Protein AF-R6WLF4-F1 (afdb_monomer)

Secondary structure (DSSP, 8-state):
-EEEEEETTTTEEEEE-SS-EEE--TTEEEEEEETTEEEEEEEEEEEETTEEEEEESSTT--HHHHHHTT-EE-

Organism: NCBI:txid1263101

Nearest PDB structures (foldseek):
  4iw3-assembly1_B  TM=3.845E-01  e=1.702E+00  Pseudomonas putida KT2440
  6htw-assembly1_H  TM=3.479E-01  e=2.377E+00  synthetic construct
  7p48-assembly1_N  TM=2.986E-01  e=3.713E+00  Staphylococcus aureus
  4j0q-assembly3_C  TM=4.304E-01  e=6.484E+00  Pseudomonas putida KT2440

Structure (mmCIF, N/CA/C/O backbone):
data_AF-R6WLF4-F1
#
_entry.id   AF-R6WLF4-F1
#
loop_
_atom_site.group_PDB
_atom_site.id
_atom_site.type_symbol
_atom_site.label_atom_id
_atom_site.label_alt_id
_atom_site.label_comp_id
_atom_site.label_asym_id
_atom_site.label_entity_id
_atom_site.label_seq_id
_atom_site.pdbx_PDB_ins_code
_atom_site.Cartn_x
_atom_site.Cartn_y
_atom_site.Cartn_z
_atom_site.occupancy
_atom_site.B_iso_or_equiv
_atom_site.auth_seq_id
_atom_site.auth_comp_id
_atom_site.auth_asym_id
_atom_site.auth_atom_id
_atom_site.pdbx_PDB_model_num
ATOM 1 N N . MET A 1 1 ? -7.983 10.484 9.968 1.00 86.38 1 MET A N 1
ATOM 2 C CA . MET A 1 1 ? -7.492 9.092 9.768 1.00 86.38 1 MET A CA 1
ATOM 3 C C . MET A 1 1 ? -6.554 9.066 8.577 1.00 86.38 1 MET A C 1
ATOM 5 O O . MET A 1 1 ? -6.805 9.828 7.650 1.00 86.38 1 MET A O 1
ATOM 9 N N . LYS A 1 2 ? -5.505 8.232 8.591 1.00 96.56 2 LYS A N 1
ATOM 10 C CA . LYS A 1 2 ? -4.593 8.141 7.446 1.00 96.56 2 LYS A CA 1
ATOM 11 C C . LYS A 1 2 ? -5.127 7.161 6.398 1.00 96.56 2 LYS A C 1
ATOM 13 O O . LYS A 1 2 ? -5.831 6.206 6.732 1.00 96.56 2 LYS A O 1
ATOM 18 N N . GLN A 1 3 ? -4.818 7.426 5.136 1.00 97.31 3 GLN A N 1
ATOM 19 C CA . GLN A 1 3 ? -5.222 6.629 3.981 1.00 97.31 3 GLN A CA 1
ATOM 20 C C . GLN A 1 3 ? -4.004 6.270 3.145 1.00 97.31 3 GLN A C 1
ATOM 22 O O . GLN A 1 3 ? -3.088 7.077 2.989 1.00 97.31 3 GLN A O 1
ATOM 27 N N . LEU A 1 4 ? -4.024 5.067 2.583 1.00 97.94 4 LEU A N 1
ATOM 28 C CA . LEU A 1 4 ? -3.055 4.654 1.587 1.00 97.94 4 LEU A CA 1
ATOM 29 C C . LEU A 1 4 ? -3.490 5.180 0.215 1.00 97.94 4 LEU A C 1
ATOM 31 O O . LEU A 1 4 ? -4.648 5.031 -0.171 1.00 97.94 4 LEU A O 1
ATOM 3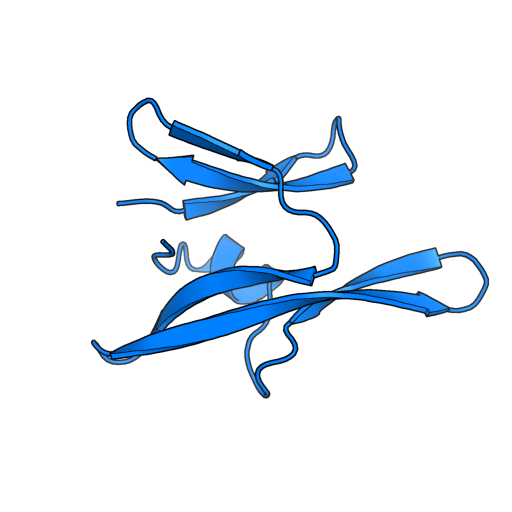5 N N . VAL A 1 5 ? -2.566 5.774 -0.531 1.00 97.25 5 VAL A N 1
ATOM 36 C CA . VAL A 1 5 ? -2.798 6.246 -1.900 1.00 97.25 5 VAL A CA 1
ATOM 37 C C . VAL A 1 5 ? -1.622 5.884 -2.795 1.00 97.25 5 VAL A C 1
ATOM 39 O O . VAL A 1 5 ? -0.491 5.787 -2.329 1.00 97.25 5 VAL A O 1
ATOM 42 N N . TYR A 1 6 ? -1.879 5.719 -4.091 1.00 96.94 6 TYR A N 1
ATOM 43 C CA . TYR A 1 6 ? -0.823 5.523 -5.081 1.00 96.94 6 TYR A CA 1
ATOM 44 C C . TYR A 1 6 ? -0.426 6.853 -5.727 1.00 96.94 6 TYR A C 1
ATOM 46 O O . TYR A 1 6 ? -1.242 7.506 -6.385 1.00 96.94 6 TYR A O 1
ATOM 54 N N . ASN A 1 7 ? 0.828 7.259 -5.556 1.00 96.19 7 ASN A N 1
ATOM 55 C CA . ASN A 1 7 ? 1.392 8.446 -6.178 1.00 96.19 7 ASN A CA 1
ATOM 56 C C . ASN A 1 7 ? 2.051 8.083 -7.514 1.00 96.19 7 ASN A C 1
ATOM 58 O O . ASN A 1 7 ? 3.166 7.575 -7.559 1.00 96.19 7 ASN A O 1
ATOM 62 N N . ARG A 1 8 ? 1.384 8.426 -8.620 1.00 95.12 8 ARG A N 1
ATOM 63 C CA . ARG A 1 8 ? 1.885 8.172 -9.984 1.00 95.12 8 ARG A CA 1
ATOM 64 C C . ARG A 1 8 ? 3.139 8.967 -10.360 1.00 95.12 8 ARG A C 1
ATOM 66 O O . ARG A 1 8 ? 3.766 8.639 -11.355 1.00 95.12 8 ARG A O 1
ATOM 73 N N . ARG A 1 9 ? 3.485 10.033 -9.626 1.00 95.62 9 ARG A N 1
ATOM 74 C CA . ARG A 1 9 ? 4.690 10.832 -9.917 1.00 95.62 9 ARG A CA 1
ATOM 75 C C . ARG A 1 9 ? 5.958 10.143 -9.433 1.00 95.62 9 ARG A C 1
ATOM 77 O O . ARG A 1 9 ? 6.976 10.231 -10.104 1.00 95.62 9 ARG A O 1
ATOM 84 N N . THR A 1 10 ? 5.886 9.498 -8.271 1.00 93.88 10 THR A N 1
ATOM 85 C CA . THR A 1 10 ? 7.013 8.766 -7.677 1.00 93.88 10 THR A CA 1
ATOM 86 C C . THR A 1 10 ? 6.903 7.256 -7.868 1.00 93.88 10 THR A C 1
ATOM 88 O O . THR A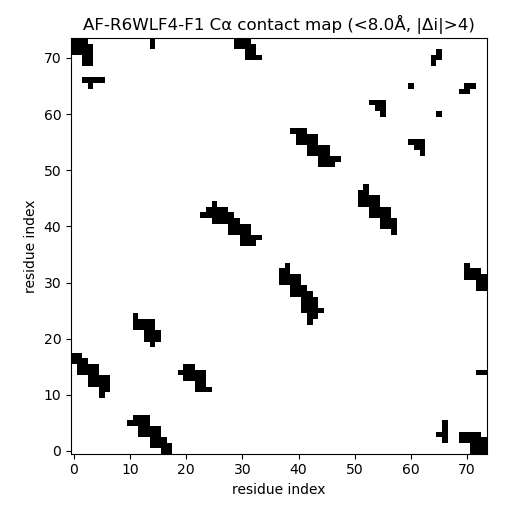 1 10 ? 7.832 6.540 -7.511 1.00 93.88 10 THR A O 1
ATOM 91 N N . ASP A 1 11 ? 5.797 6.801 -8.468 1.00 94.75 11 ASP A N 1
ATOM 92 C CA . ASP A 1 11 ? 5.444 5.398 -8.693 1.00 94.75 11 ASP A CA 1
ATOM 93 C C . ASP A 1 11 ? 5.423 4.587 -7.389 1.00 94.75 11 ASP A C 1
ATOM 95 O O . ASP A 1 11 ? 5.953 3.485 -7.298 1.00 94.75 11 ASP A O 1
ATOM 99 N N . ARG A 1 12 ? 4.869 5.185 -6.326 1.00 96.69 12 ARG A N 1
ATOM 100 C CA . ARG A 1 12 ? 4.942 4.657 -4.955 1.00 96.69 12 ARG A CA 1
ATOM 101 C C . ARG A 1 12 ? 3.634 4.791 -4.203 1.00 96.69 12 ARG A C 1
ATOM 103 O O . ARG A 1 12 ? 2.842 5.704 -4.435 1.00 96.69 12 ARG A O 1
ATOM 110 N N . TYR A 1 13 ? 3.442 3.901 -3.236 1.00 98.00 13 TYR A N 1
ATOM 111 C CA . TYR A 1 13 ? 2.388 4.045 -2.242 1.00 98.00 13 TYR A CA 1
ATOM 112 C C . TYR A 1 13 ? 2.789 5.049 -1.164 1.00 98.00 13 TYR A C 1
ATOM 114 O O . TYR A 1 13 ? 3.940 5.111 -0.738 1.00 98.00 13 TYR A O 1
ATOM 122 N N . VAL A 1 14 ? 1.815 5.832 -0.718 1.00 97.88 14 VAL A N 1
ATOM 123 C CA . VAL A 1 14 ? 1.987 6.906 0.255 1.00 97.88 14 VAL A CA 1
ATOM 124 C C . VAL A 1 14 ? 0.875 6.810 1.289 1.00 97.88 14 VAL A C 1
ATOM 126 O O . VAL A 1 14 ? -0.290 6.633 0.936 1.00 97.88 14 VAL A O 1
ATOM 129 N N . ILE A 1 15 ? 1.222 6.952 2.563 1.00 97.88 15 ILE A N 1
ATOM 130 C CA . ILE A 1 15 ? 0.252 7.130 3.641 1.00 97.88 15 ILE A CA 1
ATOM 131 C C . ILE A 1 15 ? 0.032 8.631 3.834 1.00 97.88 15 ILE A C 1
ATOM 133 O O . ILE A 1 15 ? 0.966 9.348 4.186 1.00 97.88 15 ILE A O 1
ATOM 137 N N . LYS A 1 16 ? -1.199 9.105 3.615 1.00 96.56 16 LYS A N 1
ATOM 138 C CA . LYS A 1 16 ? -1.598 10.508 3.805 1.00 96.56 16 LYS A CA 1
ATOM 139 C C . LYS A 1 16 ? -2.553 10.652 4.981 1.00 96.56 16 LYS A C 1
ATOM 141 O O . LYS A 1 16 ? -3.546 9.933 5.058 1.00 96.56 16 LYS A O 1
ATOM 146 N N . GLY A 1 17 ? -2.274 11.592 5.873 1.00 92.25 17 GLY A N 1
ATOM 147 C CA . GLY A 1 17 ? -3.140 12.023 6.967 1.00 92.25 17 GLY A CA 1
ATOM 148 C C . GLY A 1 17 ? -3.332 13.538 6.971 1.00 92.25 17 GLY A C 1
ATOM 149 O O . GLY A 1 17 ? -2.931 14.235 6.042 1.00 92.25 17 GLY A O 1
ATOM 150 N N . GLU A 1 18 ? -3.942 14.063 8.032 1.00 86.81 18 GLU A N 1
ATOM 151 C CA . GLU A 1 18 ? -4.043 15.512 8.238 1.00 86.81 18 GLU A CA 1
ATOM 152 C C . GLU A 1 18 ? -2.650 16.089 8.521 1.00 86.81 18 GLU A C 1
ATOM 154 O O . GLU A 1 18 ? -2.111 15.920 9.611 1.00 86.81 18 GLU A O 1
ATOM 159 N N . GLY A 1 19 ? -2.052 16.726 7.510 1.00 83.50 19 GLY A N 1
ATOM 160 C CA . GLY A 1 19 ? -0.736 17.368 7.607 1.00 83.50 19 GLY A CA 1
ATOM 161 C C . GLY A 1 19 ? 0.468 16.418 7.605 1.00 83.50 19 GLY A C 1
ATOM 162 O O . GLY A 1 19 ? 1.591 16.891 7.739 1.00 83.50 19 GLY A O 1
ATOM 163 N N . ASP A 1 20 ? 0.252 15.111 7.434 1.00 85.06 20 ASP A N 1
ATOM 164 C CA . ASP A 1 20 ? 1.307 14.093 7.416 1.00 85.06 20 ASP A CA 1
ATOM 165 C C . ASP A 1 20 ? 1.283 13.309 6.099 1.00 85.06 20 ASP A C 1
ATOM 167 O O 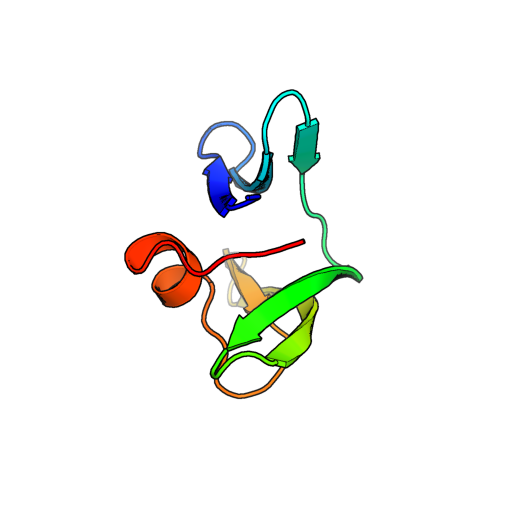. ASP A 1 20 ? 0.226 12.858 5.648 1.00 85.06 20 ASP A O 1
ATOM 171 N N . GLU A 1 21 ? 2.452 13.139 5.488 1.00 93.38 21 GLU A N 1
ATOM 172 C CA . GLU A 1 21 ? 2.639 12.375 4.258 1.00 93.38 21 GLU A CA 1
ATOM 173 C C . GLU A 1 21 ? 3.908 11.531 4.377 1.00 93.38 21 GLU A C 1
ATOM 175 O O . GLU A 1 21 ? 5.014 12.056 4.498 1.00 93.38 21 GLU A O 1
ATOM 180 N N . ARG A 1 22 ? 3.745 10.207 4.323 1.00 95.94 22 ARG A N 1
ATOM 181 C CA . ARG A 1 22 ? 4.845 9.243 4.388 1.00 95.94 22 ARG A CA 1
ATOM 182 C C . ARG A 1 22 ? 4.859 8.397 3.125 1.00 95.94 22 ARG A C 1
ATOM 184 O O . ARG A 1 22 ? 3.985 7.551 2.934 1.00 95.94 22 ARG A O 1
ATOM 191 N N . GLU A 1 23 ? 5.858 8.609 2.276 1.00 97.69 23 GLU A N 1
ATOM 192 C CA . GLU A 1 23 ? 6.140 7.710 1.156 1.00 97.69 23 GLU A CA 1
ATOM 193 C C . GLU A 1 23 ? 6.634 6.353 1.676 1.00 97.69 23 GLU A C 1
ATOM 195 O O . GLU A 1 23 ? 7.377 6.278 2.658 1.00 97.69 23 GLU A O 1
ATOM 200 N N . LEU A 1 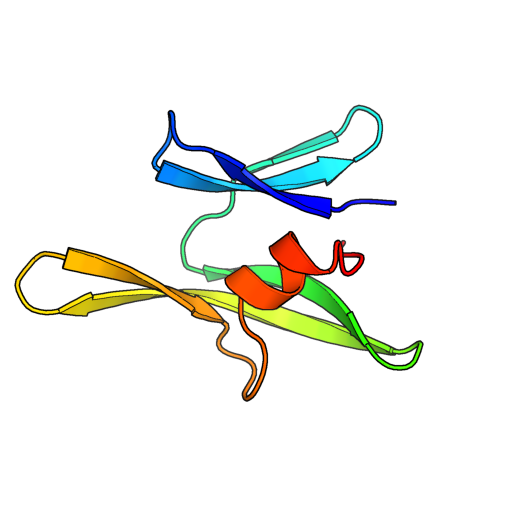24 ? 6.183 5.270 1.043 1.00 97.94 24 LEU A N 1
ATOM 201 C CA . LEU A 1 24 ? 6.563 3.916 1.413 1.00 97.94 24 LEU A CA 1
ATOM 202 C C . LEU A 1 24 ? 7.632 3.356 0.468 1.00 97.94 24 LEU A C 1
ATOM 204 O O . LEU A 1 24 ? 7.527 3.417 -0.761 1.00 97.94 24 LEU A O 1
ATOM 208 N N . HIS A 1 25 ? 8.635 2.731 1.072 1.00 97.44 25 HIS A N 1
ATOM 209 C CA . HIS A 1 25 ? 9.668 1.943 0.400 1.00 97.44 25 HIS A CA 1
ATOM 210 C C . HIS A 1 25 ? 9.531 0.466 0.775 1.00 97.44 25 HIS A C 1
ATOM 212 O O . HIS A 1 25 ? 8.907 0.149 1.787 1.00 97.44 25 HIS A O 1
ATOM 218 N N . CYS A 1 26 ? 10.152 -0.426 0.002 1.00 97.81 26 CYS A N 1
ATOM 219 C CA . CYS A 1 26 ? 10.304 -1.826 0.401 1.00 97.81 26 CYS A CA 1
ATOM 220 C C . CYS A 1 26 ? 10.881 -1.912 1.824 1.00 97.81 26 CYS A C 1
ATOM 222 O O . CYS A 1 26 ? 11.765 -1.129 2.181 1.00 97.81 26 CYS A O 1
ATOM 224 N N . GLY A 1 27 ? 10.330 -2.795 2.652 1.00 98.06 27 GLY A N 1
ATOM 225 C CA . GLY A 1 27 ? 10.637 -2.889 4.078 1.00 98.06 27 GLY A CA 1
ATOM 226 C C . GLY A 1 27 ? 9.867 -1.910 4.972 1.00 98.06 27 GLY A C 1
ATOM 227 O O . GLY A 1 27 ? 9.965 -1.997 6.196 1.00 98.06 27 GLY A O 1
ATOM 228 N N . SER A 1 28 ? 9.072 -0.984 4.420 1.00 98.38 28 SER A N 1
ATOM 229 C CA . SER A 1 28 ? 8.262 -0.079 5.247 1.00 98.38 28 SER A CA 1
ATOM 230 C C . SER A 1 28 ? 7.144 -0.839 5.951 1.00 98.38 28 SER A C 1
ATOM 232 O O . SER A 1 28 ? 6.336 -1.513 5.312 1.00 98.38 28 SER A O 1
ATOM 234 N N . ILE A 1 29 ? 7.072 -0.669 7.270 1.00 98.31 29 ILE A N 1
ATOM 235 C CA . ILE A 1 29 ? 6.030 -1.243 8.126 1.00 98.31 29 ILE A CA 1
ATOM 236 C C . ILE A 1 29 ? 4.934 -0.202 8.380 1.00 98.31 29 ILE A C 1
ATOM 238 O O . ILE A 1 29 ? 5.233 0.977 8.628 1.00 98.31 29 ILE A O 1
ATOM 242 N N . PHE A 1 30 ? 3.682 -0.653 8.315 1.00 98.00 30 PHE A N 1
ATOM 243 C CA . PHE A 1 30 ? 2.481 0.106 8.667 1.00 98.00 30 PHE A CA 1
ATOM 244 C C . PHE A 1 30 ? 1.351 -0.847 9.082 1.00 98.00 30 PHE A C 1
ATOM 246 O O . PHE A 1 30 ? 1.478 -2.068 8.960 1.00 98.00 30 PHE A O 1
ATOM 253 N N . GLU A 1 31 ? 0.249 -0.303 9.589 1.00 98.00 31 GLU A N 1
ATOM 254 C CA . GLU A 1 31 ? -0.908 -1.099 10.006 1.00 98.00 31 GLU A CA 1
ATOM 255 C C . GLU A 1 31 ? -2.155 -0.776 9.181 1.00 98.00 31 GLU A C 1
ATOM 257 O O . GLU A 1 31 ? -2.362 0.365 8.769 1.00 98.00 31 GLU A O 1
ATOM 262 N N . VAL A 1 32 ? -3.008 -1.781 8.972 1.00 97.94 32 VAL A N 1
ATOM 263 C CA . VAL A 1 32 ? -4.286 -1.685 8.248 1.00 97.94 32 VAL A CA 1
ATOM 264 C C . VAL A 1 32 ? -5.427 -2.048 9.197 1.00 97.94 32 VAL A C 1
ATOM 266 O O . VAL A 1 32 ? -5.344 -3.061 9.890 1.00 97.94 32 VAL A O 1
ATOM 269 N N . LEU A 1 33 ? -6.494 -1.247 9.240 1.00 97.44 33 LEU A N 1
ATOM 270 C CA . LEU A 1 33 ? -7.652 -1.510 10.100 1.00 97.44 33 LEU A CA 1
ATOM 271 C C . LEU A 1 33 ? -8.631 -2.484 9.432 1.00 97.44 33 LEU A C 1
ATOM 273 O O . LEU A 1 33 ? -9.342 -2.108 8.502 1.00 97.44 33 LEU A O 1
ATOM 277 N N . LEU A 1 34 ? -8.730 -3.705 9.954 1.00 95.56 34 LEU A N 1
ATOM 278 C CA . LEU A 1 34 ? -9.702 -4.718 9.537 1.00 95.56 34 LEU A CA 1
ATOM 279 C C . LEU A 1 34 ? -10.447 -5.252 10.752 1.00 95.56 34 LEU A C 1
ATOM 281 O O . LEU A 1 34 ? -9.829 -5.567 11.758 1.00 95.56 34 LEU A O 1
ATOM 285 N N . ASP A 1 35 ? -11.773 -5.341 10.663 1.00 93.88 35 ASP A N 1
ATOM 286 C CA . ASP A 1 35 ? -12.624 -5.849 11.750 1.00 93.88 35 ASP A CA 1
ATOM 287 C C . ASP A 1 35 ? -12.278 -5.263 13.138 1.00 93.88 35 ASP A C 1
ATOM 289 O O . ASP A 1 35 ? -12.122 -5.959 14.137 1.00 93.88 35 ASP A O 1
ATOM 293 N N . ARG A 1 36 ? -12.093 -3.934 13.188 1.00 95.19 36 ARG A N 1
ATOM 294 C CA . ARG A 1 36 ? -11.702 -3.172 14.395 1.00 95.19 36 ARG A CA 1
ATOM 295 C C . ARG A 1 36 ? -10.323 -3.533 14.975 1.00 95.19 36 ARG A C 1
ATOM 297 O O . ARG A 1 36 ? -9.981 -3.041 16.049 1.00 95.19 36 ARG A O 1
ATOM 304 N N . GLN A 1 37 ? -9.521 -4.323 14.268 1.00 96.56 37 GLN A N 1
ATOM 305 C CA . GLN A 1 37 ? -8.155 -4.687 14.632 1.00 96.56 37 GLN A CA 1
ATOM 306 C C . GLN A 1 37 ? -7.143 -4.059 13.675 1.00 96.56 37 GLN A C 1
ATOM 308 O O . GLN A 1 37 ? -7.360 -3.971 12.467 1.00 96.56 37 GLN A O 1
ATOM 313 N N . TRP A 1 38 ? -6.018 -3.618 14.229 1.00 97.50 38 TRP A N 1
ATOM 314 C CA . TRP A 1 38 ? -4.888 -3.136 13.444 1.00 97.50 38 TRP A CA 1
ATOM 315 C C . TRP A 1 38 ? -3.990 -4.313 13.100 1.00 97.50 38 TRP A C 1
ATOM 317 O O . TRP A 1 38 ? -3.455 -4.976 13.986 1.00 97.50 38 TRP A O 1
ATOM 327 N N . ILE A 1 39 ? -3.858 -4.583 11.807 1.00 97.62 39 ILE A N 1
ATOM 328 C CA . ILE A 1 39 ? -3.039 -5.668 11.288 1.00 97.62 39 ILE A CA 1
ATOM 329 C C . ILE A 1 39 ? -1.741 -5.072 10.759 1.00 97.62 39 ILE A C 1
ATOM 331 O O . ILE A 1 39 ? -1.754 -4.305 9.795 1.00 97.62 39 ILE A O 1
ATOM 335 N N . THR A 1 40 ? -0.621 -5.424 11.386 1.00 98.12 40 THR A N 1
ATOM 336 C CA . THR A 1 40 ? 0.710 -5.021 10.929 1.00 98.12 40 THR A CA 1
ATOM 337 C C . THR A 1 40 ? 1.048 -5.693 9.604 1.00 98.12 40 THR A C 1
ATOM 339 O O . THR A 1 40 ? 0.773 -6.877 9.392 1.00 98.12 40 THR A O 1
ATOM 342 N N . THR A 1 41 ? 1.666 -4.935 8.706 1.00 98.38 41 THR A N 1
ATOM 343 C CA . THR A 1 41 ? 2.149 -5.443 7.430 1.00 98.38 41 THR A CA 1
ATOM 344 C C . THR A 1 41 ? 3.410 -4.717 6.980 1.00 98.38 41 THR A C 1
ATOM 346 O O . THR A 1 41 ? 3.716 -3.616 7.445 1.00 98.38 41 THR A O 1
ATOM 349 N N . THR A 1 42 ? 4.132 -5.340 6.056 1.00 98.62 42 THR A 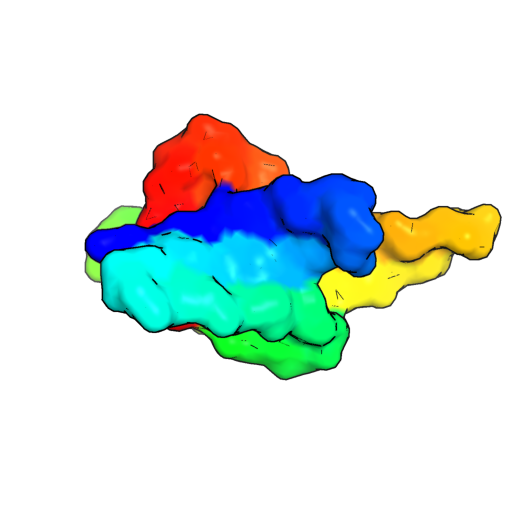N 1
ATOM 350 C CA . THR A 1 42 ? 5.284 -4.753 5.377 1.00 98.62 42 THR A CA 1
ATOM 351 C C . THR A 1 42 ? 4.973 -4.681 3.894 1.00 98.62 42 THR A C 1
ATOM 353 O O . THR A 1 42 ? 4.471 -5.648 3.318 1.00 98.62 42 THR A O 1
ATOM 356 N N . ILE A 1 43 ? 5.264 -3.543 3.272 1.00 98.56 43 ILE A N 1
ATOM 357 C CA . ILE A 1 43 ? 5.221 -3.425 1.816 1.00 98.56 43 ILE A CA 1
ATOM 358 C C . ILE A 1 43 ? 6.559 -3.843 1.219 1.00 98.56 43 ILE A C 1
ATOM 360 O O . ILE A 1 43 ? 7.620 -3.427 1.679 1.00 98.56 43 ILE A O 1
ATOM 364 N N . GLU A 1 44 ? 6.490 -4.650 0.174 1.00 98.31 44 GLU A N 1
ATOM 365 C CA . GLU A 1 44 ? 7.633 -5.145 -0.582 1.00 98.31 44 GLU A CA 1
ATOM 366 C C . GLU A 1 44 ? 7.351 -5.038 -2.081 1.00 98.31 44 GLU A C 1
ATOM 368 O O . GLU A 1 44 ? 6.239 -4.708 -2.503 1.00 98.31 44 GLU A O 1
ATOM 373 N N . MET A 1 45 ? 8.364 -5.313 -2.899 1.00 97.44 45 MET A N 1
ATOM 374 C CA . MET A 1 45 ? 8.238 -5.330 -4.352 1.00 97.44 45 MET A CA 1
ATOM 375 C C . MET A 1 45 ? 8.743 -6.651 -4.915 1.00 97.44 45 MET A C 1
ATOM 377 O O . MET A 1 45 ? 9.878 -7.057 -4.671 1.00 97.44 45 MET A O 1
ATOM 381 N N . GLN A 1 46 ? 7.896 -7.298 -5.708 1.00 96.56 46 GLN A N 1
ATOM 382 C CA . GLN A 1 46 ? 8.263 -8.469 -6.484 1.00 96.56 46 GLN A CA 1
ATOM 383 C C . GLN A 1 46 ? 8.665 -8.034 -7.892 1.00 96.56 46 GLN A C 1
ATOM 385 O O . GLN A 1 46 ? 7.924 -7.314 -8.558 1.00 96.56 46 GLN A O 1
ATOM 390 N N . TRP A 1 47 ? 9.817 -8.506 -8.360 1.00 95.81 47 TRP A N 1
ATOM 391 C CA . TRP A 1 47 ? 10.297 -8.258 -9.717 1.00 95.81 47 TRP A CA 1
ATOM 392 C C . TRP A 1 47 ? 10.022 -9.469 -10.602 1.00 95.81 47 TRP A C 1
ATOM 394 O O . TRP A 1 47 ? 10.500 -10.565 -10.318 1.00 95.81 47 TRP A O 1
ATOM 404 N N . THR A 1 48 ? 9.276 -9.268 -11.688 1.00 96.56 48 THR A N 1
ATOM 405 C CA . THR A 1 48 ? 9.014 -10.299 -12.701 1.00 96.56 48 THR A CA 1
ATOM 406 C C . THR A 1 48 ? 9.298 -9.721 -14.080 1.00 96.56 48 THR A C 1
ATOM 408 O O . THR A 1 48 ? 8.696 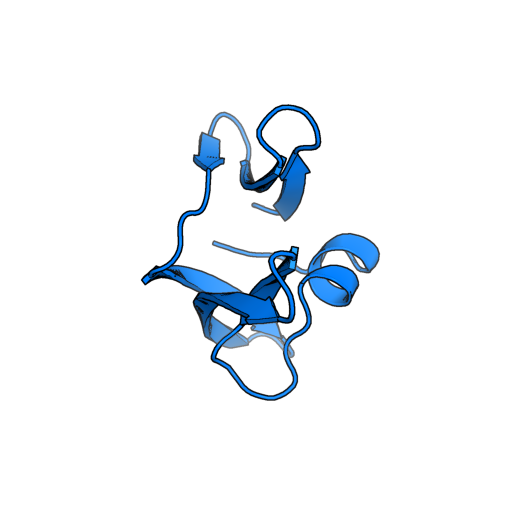-8.724 -14.463 1.00 96.56 48 THR A O 1
ATOM 411 N N . ASN A 1 49 ? 10.227 -10.323 -14.831 1.00 95.00 49 ASN A N 1
ATOM 412 C CA . ASN A 1 49 ? 10.606 -9.882 -16.184 1.00 95.00 49 ASN A CA 1
ATOM 413 C C . ASN A 1 49 ? 10.932 -8.374 -16.289 1.00 95.00 49 ASN A C 1
ATOM 415 O O . ASN A 1 49 ? 10.571 -7.720 -17.262 1.00 95.00 49 ASN A O 1
ATOM 419 N N . GLY A 1 50 ? 11.586 -7.810 -15.268 1.00 92.75 50 GLY A N 1
ATOM 420 C CA . GLY A 1 50 ? 11.941 -6.385 -15.222 1.00 92.75 50 GLY A CA 1
ATOM 421 C C . GLY A 1 50 ? 10.807 -5.441 -14.803 1.00 92.75 50 GLY A C 1
ATOM 422 O O . GLY A 1 50 ? 11.039 -4.241 -14.698 1.00 92.75 50 GLY A O 1
ATOM 423 N N . VAL A 1 51 ? 9.611 -5.960 -14.513 1.00 93.38 51 VAL A N 1
ATOM 424 C CA . VAL A 1 51 ? 8.481 -5.185 -13.987 1.00 93.38 51 VAL A CA 1
ATOM 425 C C . VAL A 1 51 ? 8.363 -5.415 -12.482 1.00 93.38 51 VAL A C 1
ATOM 427 O O . VAL A 1 51 ? 8.269 -6.557 -12.025 1.00 93.38 51 VAL A O 1
ATOM 430 N N . GLY A 1 52 ? 8.384 -4.328 -11.712 1.00 94.75 52 GLY A N 1
ATOM 431 C CA . GLY A 1 52 ? 8.173 -4.343 -10.267 1.00 94.75 52 GLY A CA 1
ATOM 432 C C . GLY A 1 52 ? 6.688 -4.244 -9.928 1.00 94.75 52 GLY A C 1
ATOM 433 O O . GLY A 1 52 ? 5.998 -3.357 -10.418 1.00 94.75 52 GLY A O 1
ATOM 434 N N . THR A 1 53 ? 6.182 -5.141 -9.086 1.00 95.94 53 THR A N 1
ATOM 435 C CA . THR A 1 53 ? 4.813 -5.090 -8.549 1.00 95.94 53 T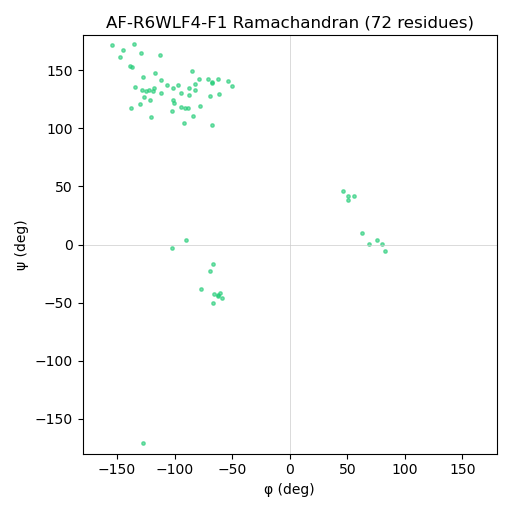HR A CA 1
ATOM 436 C C . THR A 1 53 ? 4.873 -5.038 -7.030 1.00 95.94 53 THR A C 1
ATOM 438 O O . THR A 1 53 ? 5.488 -5.898 -6.397 1.00 95.94 53 THR A O 1
ATOM 441 N N . TYR A 1 54 ? 4.255 -4.017 -6.437 1.00 97.88 54 TYR A N 1
ATOM 442 C CA . TYR A 1 54 ? 4.156 -3.906 -4.985 1.00 97.88 54 TYR A CA 1
ATOM 443 C C . TYR A 1 54 ? 3.201 -4.951 -4.410 1.00 97.88 54 TYR A C 1
ATOM 445 O O . TYR A 1 54 ? 2.139 -5.208 -4.975 1.00 97.88 54 TYR A O 1
ATOM 453 N N . TYR A 1 55 ? 3.547 -5.499 -3.250 1.00 97.75 55 TYR A N 1
ATOM 454 C CA . TYR A 1 55 ? 2.691 -6.409 -2.497 1.00 97.75 55 TYR A CA 1
ATOM 455 C C . TYR A 1 55 ? 2.860 -6.208 -0.987 1.00 97.75 55 TYR A C 1
ATOM 457 O O . TYR A 1 55 ? 3.781 -5.528 -0.531 1.00 97.75 55 TYR A O 1
ATOM 465 N N . LEU A 1 56 ? 1.949 -6.797 -0.212 1.00 98.44 56 LEU A N 1
ATOM 466 C CA . LEU A 1 56 ? 1.997 -6.812 1.249 1.00 98.44 56 LEU A CA 1
ATOM 467 C C . LEU A 1 56 ? 2.389 -8.200 1.746 1.00 98.44 56 LEU A C 1
ATOM 469 O O . LEU A 1 56 ? 1.886 -9.209 1.254 1.00 98.44 56 LEU A O 1
ATOM 473 N N . THR A 1 57 ? 3.271 -8.257 2.741 1.00 97.69 57 THR A N 1
ATOM 474 C CA . THR A 1 57 ? 3.738 -9.525 3.329 1.00 97.69 57 THR A CA 1
ATOM 475 C C . THR A 1 57 ? 2.652 -10.239 4.131 1.00 97.69 57 THR A C 1
ATOM 477 O O . THR A 1 57 ? 2.699 -11.458 4.301 1.00 97.69 57 THR A O 1
ATOM 480 N N . THR A 1 58 ? 1.644 -9.503 4.599 1.00 97.19 58 THR A N 1
ATOM 481 C CA . THR A 1 58 ? 0.508 -10.082 5.315 1.00 97.19 58 THR A CA 1
ATOM 482 C C . THR A 1 58 ? -0.458 -10.717 4.326 1.00 97.19 58 THR A C 1
ATOM 484 O O . THR A 1 58 ? -1.034 -10.046 3.467 1.00 97.19 58 THR A O 1
ATOM 487 N N . ARG A 1 59 ? -0.661 -12.029 4.471 1.00 91.31 59 ARG A N 1
ATOM 488 C CA . ARG A 1 59 ? -1.543 -12.816 3.605 1.00 91.31 59 ARG A CA 1
ATOM 489 C C . ARG A 1 59 ? -2.949 -12.206 3.547 1.00 91.31 59 ARG A C 1
ATOM 491 O O . ARG A 1 59 ? -3.488 -11.786 4.564 1.00 91.31 59 ARG A O 1
ATOM 498 N N . ALA A 1 60 ? -3.542 -12.234 2.353 1.00 90.31 60 ALA A N 1
ATOM 499 C CA . ALA A 1 60 ? -4.888 -11.740 2.044 1.00 90.31 60 ALA A CA 1
ATOM 500 C C . ALA A 1 60 ? -5.089 -10.211 2.102 1.00 90.31 60 ALA A C 1
ATOM 502 O O . ALA A 1 60 ? -6.184 -9.750 1.779 1.00 90.31 60 ALA A O 1
ATOM 503 N N . LEU A 1 61 ? -4.061 -9.414 2.420 1.00 95.94 61 LEU A N 1
ATOM 504 C CA . LEU A 1 61 ? -4.113 -7.969 2.190 1.00 95.94 61 LEU A CA 1
ATOM 505 C C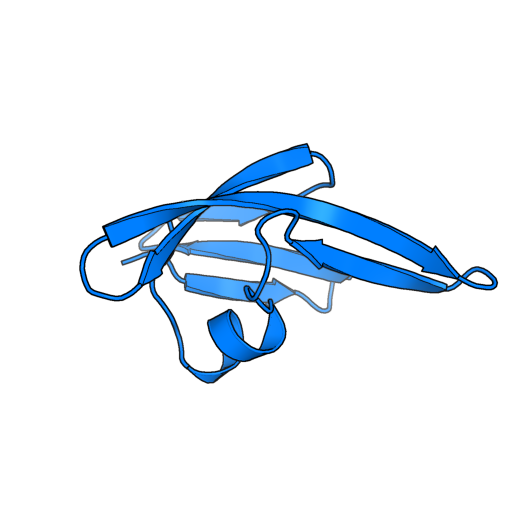 . LEU A 1 61 ? -3.757 -7.646 0.733 1.00 95.94 61 LEU A C 1
ATOM 507 O O . LEU A 1 61 ? -2.811 -8.199 0.177 1.00 95.94 61 LEU A O 1
ATOM 511 N N . SER A 1 62 ? -4.500 -6.720 0.126 1.00 96.31 62 SER A N 1
ATOM 512 C CA . SER A 1 62 ? -4.219 -6.168 -1.206 1.00 96.31 62 SER A CA 1
ATOM 513 C C . SER A 1 62 ? -4.135 -4.651 -1.101 1.00 96.31 62 SER A C 1
ATOM 515 O O . SER A 1 62 ? -5.011 -4.010 -0.515 1.00 96.31 62 SER A O 1
ATOM 517 N N . LEU A 1 63 ? -3.084 -4.083 -1.694 1.00 97.94 63 LEU A N 1
ATOM 518 C CA . LEU A 1 63 ? -2.913 -2.638 -1.800 1.00 97.94 63 LEU A CA 1
ATOM 519 C C . LEU A 1 63 ? -4.070 -2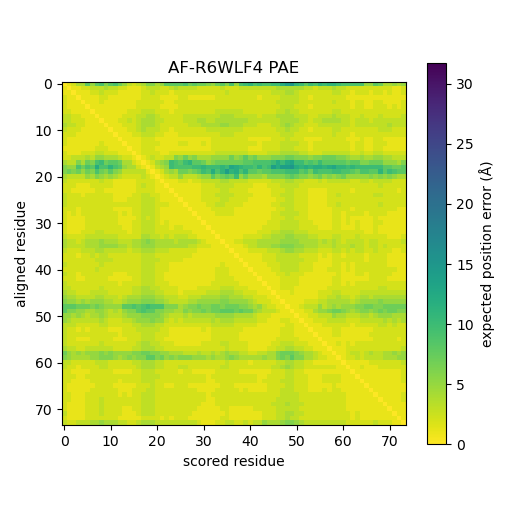.012 -2.587 1.00 97.94 63 LEU A C 1
ATOM 521 O O . LEU A 1 63 ? -4.604 -0.992 -2.156 1.00 97.94 63 LEU A O 1
ATOM 525 N N . GLU A 1 64 ? -4.508 -2.642 -3.685 1.00 97.00 64 GLU A N 1
ATOM 526 C CA . GLU A 1 64 ? -5.615 -2.120 -4.492 1.00 97.00 64 GLU A CA 1
ATOM 527 C C . GLU A 1 64 ? -6.914 -2.066 -3.692 1.00 97.00 64 GLU A C 1
ATOM 529 O O . GLU A 1 64 ? -7.598 -1.047 -3.724 1.00 97.00 64 GLU A O 1
ATOM 534 N N . ASN A 1 65 ? -7.232 -3.114 -2.926 1.00 97.69 65 ASN A N 1
ATOM 535 C CA . ASN A 1 65 ? -8.434 -3.144 -2.092 1.00 97.69 65 ASN A CA 1
ATOM 536 C C . ASN A 1 65 ? -8.369 -2.107 -0.965 1.00 97.69 65 ASN A C 1
ATOM 538 O O . ASN A 1 65 ? -9.355 -1.414 -0.714 1.00 97.69 65 ASN A O 1
ATOM 542 N N . ILE A 1 66 ? -7.215 -1.960 -0.306 1.00 98.19 66 ILE A N 1
ATOM 543 C CA . ILE A 1 66 ? -7.024 -0.947 0.743 1.00 98.19 66 ILE A CA 1
ATOM 544 C C . ILE A 1 66 ? -7.282 0.456 0.179 1.00 98.19 66 ILE A C 1
ATOM 546 O O . ILE A 1 66 ? -8.018 1.233 0.790 1.00 98.19 66 ILE A O 1
ATOM 550 N N . VAL A 1 67 ? -6.737 0.763 -1.003 1.00 97.88 67 VAL A N 1
ATOM 551 C CA . VAL A 1 67 ? -6.954 2.047 -1.687 1.00 97.88 67 VAL A CA 1
ATOM 552 C C . VAL A 1 67 ? -8.412 2.204 -2.131 1.00 97.88 67 VAL A C 1
ATOM 554 O O . VAL A 1 67 ? -9.037 3.223 -1.836 1.00 97.88 67 VAL A O 1
ATOM 557 N N . ALA A 1 68 ? -8.973 1.206 -2.818 1.00 97.62 68 ALA A N 1
ATOM 558 C CA . ALA A 1 68 ? -10.310 1.265 -3.409 1.00 97.62 68 ALA A CA 1
ATOM 559 C C . ALA A 1 68 ? -11.409 1.436 -2.353 1.00 97.62 68 ALA A C 1
ATOM 561 O O . ALA A 1 68 ? -12.303 2.267 -2.518 1.00 97.62 68 ALA A O 1
ATOM 562 N N . TYR A 1 69 ? -11.311 0.700 -1.244 1.00 97.00 69 TYR A N 1
ATOM 563 C CA . TYR A 1 69 ? -12.272 0.766 -0.141 1.00 97.00 69 TYR A CA 1
ATOM 564 C C . TYR A 1 69 ? -11.908 1.806 0.923 1.00 97.00 69 TYR A C 1
ATOM 566 O O . TYR A 1 69 ? -12.609 1.919 1.928 1.00 97.00 69 TYR A O 1
ATOM 574 N N . LYS A 1 70 ? -10.836 2.586 0.710 1.00 96.38 70 LYS A N 1
ATOM 575 C CA . LYS A 1 70 ? -10.338 3.606 1.648 1.00 96.38 70 LYS A CA 1
ATOM 576 C C . LYS A 1 70 ? -10.164 3.052 3.066 1.00 96.38 70 LYS A C 1
ATOM 578 O O . LYS A 1 70 ? -10.519 3.712 4.047 1.00 96.38 70 LYS A O 1
ATOM 583 N N . VAL A 1 71 ? -9.636 1.831 3.161 1.00 97.31 71 VAL A N 1
ATOM 584 C CA . VAL A 1 71 ? -9.402 1.162 4.443 1.00 97.31 71 VAL A CA 1
ATOM 585 C C . VAL A 1 71 ? -8.404 2.002 5.251 1.00 97.31 71 VAL A C 1
ATOM 587 O O . VAL A 1 71 ? -7.363 2.385 4.707 1.00 97.31 71 VAL A O 1
ATOM 590 N N . PRO A 1 72 ? -8.693 2.329 6.524 1.00 97.50 72 PRO A N 1
ATOM 591 C CA . PRO A 1 72 ? -7.786 3.135 7.330 1.00 97.50 72 PRO A CA 1
ATOM 592 C C . PRO A 1 72 ? -6.431 2.460 7.538 1.00 97.50 72 PRO A C 1
ATOM 594 O O . PRO A 1 72 ? -6.355 1.250 7.758 1.00 97.50 72 PRO A O 1
ATOM 597 N N . VAL A 1 73 ? -5.373 3.269 7.526 1.00 97.62 73 VAL A N 1
ATOM 598 C CA . VAL A 1 73 ? -3.995 2.837 7.799 1.00 97.62 73 VAL A CA 1
ATOM 599 C C . VAL A 1 73 ? -3.341 3.733 8.854 1.00 97.62 73 VAL A C 1
ATOM 601 O O . VAL A 1 73 ? -3.855 4.823 9.132 1.00 97.62 73 VAL A O 1
ATOM 604 N N . ARG A 1 74 ? -2.221 3.305 9.445 1.00 94.88 74 ARG A N 1
ATOM 605 C CA . ARG A 1 74 ? -1.377 4.159 10.298 1.00 94.88 74 ARG A CA 1
ATOM 606 C C . ARG A 1 74 ? 0.093 3.761 10.299 1.00 94.88 74 ARG A C 1
ATOM 608 O O . ARG A 1 74 ? 0.382 2.563 10.082 1.00 94.88 74 ARG A O 1
#

Radius of gyration: 12.0 Å; Cα contacts (8 Å, |Δi|>4): 142; chains: 1; bounding box: 25×30×31 Å

Mean predicted aligned error: 2.56 Å

Foldseek 3Di:
DWFWDQDPVVRFIWIDDDVDIGTADFQDWKWWQDPNDTDIWTWHWDDDPNDTDIDIPDPPDDSCCRRVVRTDMD

InterPro domains:
  IPR035255 Domain of unknown function DUF5348 [PF17295] (3-58)

Solvent-accessible surface area (backbone atoms only — not comparable to full-atom values): 4364 Å² total; per-residue (Å²): 122,28,34,51,43,78,39,81,88,79,72,33,47,29,43,38,38,91,95,43,78,46,80,55,51,71,74,38,71,43,30,38,56,51,96,96,38,76,44,72,37,33,36,38,68,50,76,54,97,88,43,75,44,78,47,49,74,37,85,92,56,50,68,67,57,35,42,75,69,61,37,45,34,94

Sequence (74 aa):
MKQLVYNRRTDRYVIKGEGDERELHCGSIFEVLLDRQWITTTIEMQWTNGVGTYYLTTRALSLENIVAYKVPVR

pLDDT: mean 96.02, std 3.08, range [83.5, 98.62]